Protein AF-A0A925EBB3-F1 (afdb_monomer)

Sequence (100 aa):
MKHITIIVPDGQSNVSTIACIVGAYEIFTRANGYRSQNLAGKQPGKKKLFTIQLAGVSKKAEFDNGLFTVKPQAHISAITKTDLIIIPSLVKDYQKAMKG

Foldseek 3Di:
DAEEEEEDEADQDAVQLVVQSVVVVVVLVVVQVCCQPVVCVVPPDDHGPYDYFYEYQDQWHAHPNNPDIDGGPYHPVVPPDHPYYHYGDGHPPVVRVVVD

Secondary structure (DSSP, 8-state):
-EEEEEEE-SSS--HHHHHHHHHHHHHHHHHHHHHHHHSGGGSTT---SEEEEEEESSS-EEETTTTEEE--SEEGGG----SEEE-----S-HHHHTT-

Nearest PDB structures (foldseek):
  3f5d-assembly1_A  TM=5.821E-01  e=5.750E-03  Bacillus subtilis
  3noo-assembly1_B  TM=6.542E-01  e=1.058E-01  Pseudomonas fluorescens
  6tjv-assembly1_K  TM=1.857E-01  e=8.077E+00  Thermosynechococcus vestitus BP-1
  3ij6-assembly2_D  TM=1.944E-01  e=8.077E+00  Lactobacillus acidophilus

pLDDT: mean 86.39, std 13.8, range [48.22, 98.56]

Radius of gyration: 15.58 Å; Cα contacts (8 Å, |Δi|>4): 166; chains: 1; bounding box: 30×26×50 Å

Structure (mmCIF, N/CA/C/O backbone):
data_AF-A0A925EBB3-F1
#
_entry.id   AF-A0A925EBB3-F1
#
loop_
_atom_site.group_PDB
_atom_site.id
_atom_site.type_symbol
_atom_site.label_atom_id
_atom_site.label_alt_id
_atom_site.label_comp_id
_atom_site.label_asym_id
_atom_site.label_entity_id
_atom_site.label_seq_id
_atom_site.pdbx_PDB_ins_code
_atom_site.Cartn_x
_atom_site.Cartn_y
_atom_site.Cartn_z
_atom_site.occupancy
_atom_site.B_iso_or_equiv
_atom_site.auth_seq_id
_atom_site.auth_comp_id
_atom_site.auth_asym_id
_atom_site.auth_atom_id
_atom_site.pdbx_PDB_model_num
ATOM 1 N N . MET A 1 1 ? -12.868 -0.543 12.834 1.00 86.56 1 MET A N 1
ATOM 2 C CA . MET A 1 1 ? -11.893 0.383 12.218 1.00 86.56 1 MET A CA 1
ATOM 3 C C . MET A 1 1 ? -12.163 0.362 10.731 1.00 86.56 1 MET A C 1
ATOM 5 O O . MET A 1 1 ? -12.501 -0.707 10.235 1.00 86.56 1 MET A O 1
ATOM 9 N N . LYS A 1 2 ? -12.107 1.509 10.061 1.00 94.94 2 LYS A N 1
ATOM 10 C CA . LYS A 1 2 ? -12.287 1.582 8.610 1.00 94.94 2 LYS A CA 1
ATOM 11 C C . LYS A 1 2 ? -11.045 1.020 7.926 1.00 94.94 2 LYS A C 1
ATOM 13 O O . LYS A 1 2 ? -9.935 1.324 8.355 1.00 94.94 2 LYS A O 1
ATOM 18 N N . HIS A 1 3 ? -11.213 0.156 6.938 1.00 97.75 3 HIS A N 1
ATOM 19 C CA . HIS A 1 3 ? -10.093 -0.456 6.229 1.00 97.75 3 HIS A CA 1
ATOM 20 C C . HIS A 1 3 ? -9.752 0.360 4.985 1.00 97.75 3 HIS A C 1
ATOM 22 O O . HIS A 1 3 ? -10.636 0.679 4.196 1.00 97.75 3 HIS A O 1
ATOM 28 N N . ILE A 1 4 ? -8.481 0.721 4.838 1.00 98.38 4 ILE A N 1
ATOM 29 C CA . ILE A 1 4 ? -7.959 1.491 3.712 1.00 98.38 4 ILE A CA 1
ATOM 30 C C . ILE A 1 4 ? -6.902 0.642 3.026 1.00 98.38 4 ILE A C 1
ATOM 32 O O . ILE A 1 4 ? -5.909 0.258 3.651 1.00 98.38 4 ILE A O 1
ATOM 36 N N . THR A 1 5 ? -7.103 0.401 1.737 1.00 98.56 5 THR A N 1
ATOM 37 C CA . THR A 1 5 ? -6.137 -0.294 0.892 1.00 98.56 5 THR A CA 1
ATOM 38 C C . THR A 1 5 ? -5.400 0.714 0.023 1.00 98.56 5 THR A C 1
ATOM 40 O O . THR A 1 5 ? -6.028 1.466 -0.721 1.00 98.56 5 THR A O 1
ATOM 43 N N . ILE A 1 6 ? -4.071 0.720 0.097 1.00 98.12 6 ILE A N 1
ATOM 44 C CA . ILE A 1 6 ? -3.208 1.492 -0.803 1.00 98.12 6 ILE A CA 1
ATOM 45 C C . ILE A 1 6 ? -2.608 0.516 -1.809 1.00 98.12 6 ILE A C 1
ATOM 47 O O . ILE A 1 6 ? -1.937 -0.443 -1.417 1.00 98.12 6 ILE A O 1
ATOM 51 N N . ILE A 1 7 ? -2.867 0.744 -3.095 1.00 96.25 7 ILE A N 1
ATOM 52 C CA . ILE A 1 7 ? -2.385 -0.134 -4.158 1.00 96.25 7 ILE A CA 1
ATOM 53 C C . ILE A 1 7 ? -0.899 0.113 -4.401 1.00 96.25 7 ILE A C 1
ATOM 55 O O . ILE A 1 7 ? -0.466 1.242 -4.629 1.00 96.25 7 ILE A O 1
ATOM 59 N N . VAL A 1 8 ? -0.130 -0.969 -4.365 1.00 95.25 8 VAL A N 1
ATOM 60 C CA . VAL A 1 8 ? 1.258 -1.033 -4.804 1.00 95.25 8 VAL A CA 1
ATOM 61 C C . VAL A 1 8 ? 1.251 -1.690 -6.187 1.00 95.25 8 VAL A C 1
ATOM 63 O O . VAL A 1 8 ? 1.133 -2.917 -6.267 1.00 95.25 8 VAL A O 1
ATOM 66 N N . PRO A 1 9 ? 1.297 -0.899 -7.270 1.00 90.00 9 PRO A N 1
ATOM 67 C CA . PRO A 1 9 ? 1.409 -1.433 -8.621 1.00 90.00 9 PRO A CA 1
ATOM 68 C C . PRO A 1 9 ? 2.732 -2.184 -8.789 1.00 90.00 9 PRO A C 1
ATOM 70 O O . PRO A 1 9 ? 3.751 -1.788 -8.223 1.00 90.00 9 PRO A O 1
ATOM 73 N N . ASP A 1 10 ? 2.699 -3.254 -9.573 1.00 85.56 10 ASP A N 1
ATOM 74 C CA . ASP A 1 10 ? 3.894 -3.855 -10.150 1.00 85.56 10 ASP A CA 1
ATOM 75 C C . ASP A 1 10 ? 3.973 -3.356 -11.597 1.00 85.56 10 ASP A C 1
ATOM 77 O O . ASP A 1 10 ? 2.968 -3.342 -12.292 1.00 85.56 10 ASP A O 1
ATOM 81 N N . GLY A 1 11 ? 5.104 -2.796 -12.022 1.00 77.75 11 GLY A N 1
ATOM 82 C CA . GLY A 1 11 ? 5.197 -2.120 -13.322 1.00 77.75 11 GLY A CA 1
ATOM 83 C C . GLY A 1 11 ? 4.582 -0.707 -13.399 1.00 77.75 11 GLY A C 1
ATOM 84 O O . GLY A 1 11 ? 3.977 -0.188 -12.463 1.00 77.75 11 GLY A O 1
ATOM 85 N N . GLN A 1 12 ? 4.846 -0.026 -14.529 1.00 73.62 12 GLN A N 1
ATOM 86 C CA . GLN A 1 12 ? 4.465 1.374 -14.842 1.00 73.62 12 GLN A CA 1
ATOM 87 C C . GLN A 1 12 ? 4.618 2.389 -13.703 1.00 73.62 12 GLN A C 1
ATOM 89 O O . GLN A 1 12 ? 3.820 3.317 -13.539 1.00 73.62 12 GLN A O 1
ATOM 94 N N . SER A 1 13 ? 5.658 2.216 -12.909 1.00 81.25 13 SER A N 1
ATOM 95 C CA . SER A 1 13 ? 5.840 3.008 -11.713 1.00 81.25 13 SER A CA 1
ATOM 96 C C . SER A 1 13 ? 7.189 3.687 -11.737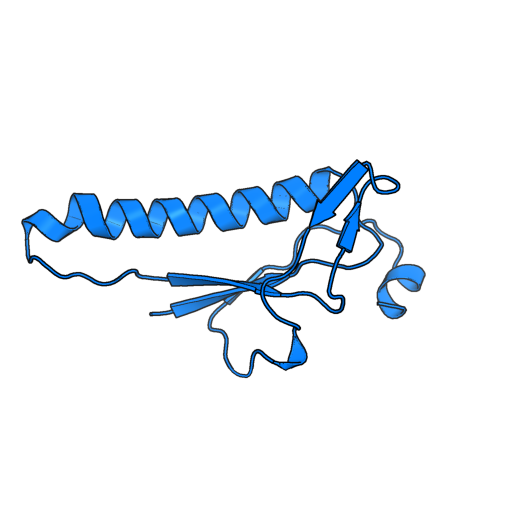 1.00 81.25 13 SER A C 1
ATOM 98 O O . SER A 1 13 ? 8.173 3.150 -12.243 1.00 81.25 13 SER A O 1
ATOM 100 N N . ASN A 1 14 ? 7.218 4.895 -11.198 1.00 86.62 14 ASN A N 1
ATOM 101 C CA . ASN A 1 14 ? 8.428 5.679 -11.025 1.00 86.62 14 ASN A CA 1
ATOM 102 C C . ASN A 1 14 ? 8.522 6.139 -9.566 1.00 86.62 14 ASN A C 1
ATOM 104 O O . ASN A 1 14 ? 7.681 5.804 -8.728 1.00 86.62 14 ASN A O 1
ATOM 108 N N . VAL A 1 15 ? 9.543 6.929 -9.255 1.00 89.12 15 VAL A N 1
ATOM 109 C CA . VAL A 1 15 ? 9.752 7.451 -7.899 1.00 89.12 15 VAL A CA 1
ATOM 110 C C . VAL A 1 15 ? 8.558 8.289 -7.411 1.00 89.12 15 VAL A C 1
ATOM 112 O O . VAL A 1 15 ? 8.215 8.248 -6.230 1.00 89.12 15 VAL A O 1
ATOM 115 N N . SER A 1 16 ? 7.849 8.988 -8.302 1.00 90.62 16 SER A N 1
ATOM 116 C CA . SER A 1 16 ? 6.639 9.737 -7.938 1.00 90.62 16 SER A CA 1
ATOM 117 C C . SER A 1 16 ? 5.490 8.820 -7.503 1.00 90.62 16 SER A C 1
ATOM 119 O O . SER A 1 16 ? 4.762 9.167 -6.574 1.00 90.62 16 SER A O 1
ATOM 121 N N . THR A 1 17 ? 5.354 7.628 -8.095 1.00 91.81 17 THR A N 1
ATOM 122 C CA . THR A 1 17 ? 4.394 6.607 -7.637 1.00 91.81 17 THR A CA 1
ATOM 123 C C . THR A 1 17 ? 4.681 6.193 -6.192 1.00 91.81 17 THR A C 1
ATOM 125 O O . THR A 1 17 ? 3.757 6.114 -5.379 1.00 91.81 17 THR A O 1
ATOM 128 N N . ILE A 1 18 ? 5.959 6.008 -5.837 1.00 93.12 18 ILE A N 1
ATOM 129 C CA . ILE A 1 18 ? 6.373 5.708 -4.456 1.00 93.12 18 ILE A CA 1
ATOM 130 C C . ILE A 1 18 ? 5.972 6.849 -3.521 1.00 93.12 18 ILE A C 1
ATOM 132 O O . ILE A 1 18 ? 5.387 6.600 -2.467 1.00 93.12 18 ILE A O 1
ATOM 136 N N . ALA A 1 19 ? 6.235 8.099 -3.914 1.00 94.38 19 ALA A N 1
ATOM 137 C CA . ALA A 1 19 ? 5.879 9.267 -3.114 1.00 94.38 19 ALA A CA 1
ATOM 138 C C . ALA A 1 19 ? 4.367 9.331 -2.827 1.00 94.38 19 ALA A C 1
ATOM 140 O O . ALA A 1 19 ? 3.973 9.625 -1.699 1.00 94.38 19 ALA A O 1
ATOM 141 N N . CYS A 1 20 ? 3.514 8.981 -3.797 1.00 95.19 20 CYS A N 1
ATOM 142 C CA . CYS A 1 20 ? 2.068 8.878 -3.583 1.00 95.19 20 CYS A CA 1
ATOM 143 C C . CYS A 1 20 ? 1.700 7.803 -2.545 1.00 95.19 20 CYS A C 1
ATOM 145 O O . CYS A 1 20 ? 0.894 8.069 -1.650 1.00 95.19 20 CYS A O 1
ATOM 147 N N . ILE A 1 21 ? 2.290 6.605 -2.645 1.00 96.00 21 ILE A N 1
ATOM 148 C CA . ILE A 1 21 ? 2.036 5.489 -1.715 1.00 96.00 21 ILE A CA 1
ATOM 149 C C . ILE A 1 21 ? 2.449 5.880 -0.292 1.00 96.00 21 ILE A C 1
ATOM 151 O O . ILE A 1 21 ? 1.665 5.737 0.650 1.00 96.00 21 ILE A O 1
ATOM 155 N N . VAL A 1 22 ? 3.670 6.401 -0.141 1.00 96.31 22 VAL A N 1
ATOM 156 C CA . VAL A 1 22 ? 4.236 6.798 1.155 1.00 96.31 22 VAL A CA 1
ATOM 157 C C . VAL A 1 22 ? 3.443 7.953 1.758 1.00 96.31 22 VAL A C 1
ATOM 159 O O . VAL A 1 22 ? 3.053 7.872 2.921 1.00 96.31 22 VAL A O 1
ATOM 162 N N . GLY A 1 23 ? 3.129 8.982 0.967 1.00 97.62 23 GLY A N 1
ATOM 163 C CA . GLY A 1 23 ? 2.363 10.138 1.428 1.00 97.62 23 GLY A CA 1
ATOM 164 C C . GLY A 1 23 ? 0.977 9.753 1.947 1.00 97.62 23 GLY A C 1
ATOM 165 O O . GLY A 1 23 ? 0.587 10.166 3.040 1.00 97.62 23 GLY A O 1
ATOM 166 N N . ALA A 1 24 ? 0.249 8.899 1.218 1.00 97.94 24 ALA A N 1
ATOM 167 C CA . ALA A 1 24 ? -1.049 8.400 1.669 1.00 97.94 24 ALA A CA 1
ATOM 168 C C . ALA A 1 24 ? -0.929 7.598 2.976 1.00 97.94 24 ALA A C 1
ATOM 170 O O . ALA A 1 24 ? -1.668 7.848 3.933 1.00 97.94 24 ALA A O 1
ATOM 171 N N . TYR A 1 25 ? 0.025 6.665 3.044 1.00 97.94 25 TYR A N 1
ATOM 172 C CA . TYR A 1 25 ? 0.254 5.850 4.237 1.00 97.94 25 TYR A CA 1
ATOM 173 C C . TYR A 1 25 ? 0.580 6.708 5.465 1.00 97.94 25 TYR A C 1
ATOM 175 O O . TYR A 1 25 ? 0.025 6.497 6.550 1.00 97.94 25 TYR A O 1
ATOM 183 N N . GLU A 1 26 ? 1.454 7.698 5.295 1.00 97.75 26 GLU A N 1
ATOM 184 C CA . GLU A 1 26 ? 1.886 8.584 6.365 1.00 97.75 26 GLU A CA 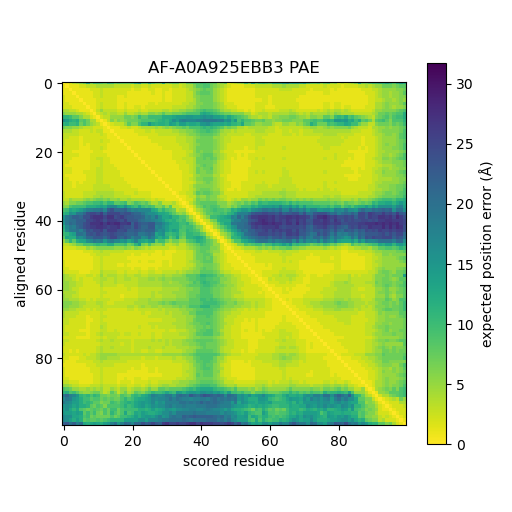1
ATOM 185 C C . GLU A 1 26 ? 0.734 9.447 6.888 1.00 97.75 26 GLU A C 1
ATOM 187 O O . GLU A 1 26 ? 0.534 9.517 8.102 1.00 97.75 26 GLU A O 1
ATOM 192 N N . ILE A 1 27 ? -0.077 10.038 6.002 1.00 97.38 27 ILE A N 1
ATOM 193 C CA . ILE A 1 27 ? -1.227 10.867 6.391 1.00 97.38 27 ILE A CA 1
ATOM 194 C C . ILE A 1 27 ? -2.217 10.069 7.247 1.00 97.38 27 ILE A C 1
ATOM 196 O O . ILE A 1 27 ? -2.581 10.512 8.340 1.00 97.38 27 ILE A O 1
ATOM 200 N N . PHE A 1 28 ? -2.629 8.872 6.812 1.00 96.88 28 PHE A N 1
ATOM 201 C CA . PHE A 1 28 ? -3.580 8.066 7.588 1.00 96.88 28 PHE A CA 1
ATOM 202 C C . PHE A 1 28 ? -2.971 7.524 8.887 1.00 96.88 28 PHE A C 1
ATOM 204 O O . PHE A 1 28 ? -3.666 7.412 9.904 1.00 96.88 28 PHE A O 1
ATOM 211 N N . THR A 1 29 ? -1.669 7.233 8.895 1.00 94.62 29 THR A N 1
ATOM 212 C CA . THR A 1 29 ? -0.953 6.822 10.110 1.00 94.62 29 THR A CA 1
ATOM 213 C C . THR A 1 29 ? -0.900 7.964 11.124 1.00 94.62 29 THR A C 1
ATOM 215 O O . THR A 1 29 ? -1.221 7.763 12.298 1.00 94.62 29 THR A O 1
ATOM 218 N N . ARG A 1 30 ? -0.586 9.185 10.675 1.00 93.44 30 ARG A N 1
ATOM 219 C CA . ARG A 1 30 ? -0.612 10.397 11.504 1.00 93.44 30 ARG A CA 1
ATOM 220 C C . ARG A 1 30 ? -2.022 10.706 12.003 1.00 93.44 30 ARG A C 1
ATOM 222 O O . ARG A 1 30 ? -2.177 11.023 13.177 1.00 93.44 30 ARG A O 1
ATOM 229 N N . ALA A 1 31 ? -3.056 10.533 11.178 1.00 92.50 31 ALA A N 1
ATOM 230 C CA . ALA A 1 31 ? -4.449 10.706 11.596 1.00 92.50 31 ALA A CA 1
ATOM 231 C C . ALA A 1 31 ? -4.849 9.725 12.716 1.00 92.50 31 ALA A C 1
ATOM 233 O O . ALA A 1 31 ? -5.508 10.113 13.685 1.00 92.50 31 ALA A O 1
ATOM 234 N N . ASN A 1 32 ? -4.400 8.467 12.629 1.00 91.69 32 ASN A N 1
ATOM 235 C CA . ASN A 1 32 ? -4.545 7.498 13.717 1.00 91.69 32 ASN A CA 1
ATOM 236 C C . ASN A 1 32 ? -3.834 7.969 14.996 1.00 91.69 32 ASN A C 1
ATOM 238 O O . ASN A 1 32 ? -4.444 7.947 16.065 1.00 91.69 32 ASN A O 1
ATOM 242 N N . GLY A 1 33 ? -2.580 8.423 14.888 1.00 88.56 33 GLY A N 1
ATOM 243 C CA . GLY A 1 33 ? -1.813 8.959 16.018 1.00 88.56 33 GLY A CA 1
ATOM 244 C C . GLY A 1 33 ? -2.497 10.160 16.672 1.00 88.56 33 GLY A C 1
ATOM 245 O O . GLY A 1 33 ? -2.707 10.167 17.883 1.00 88.56 33 GLY A O 1
ATOM 246 N N . TYR A 1 34 ? -2.954 11.118 15.863 1.00 87.00 34 TYR A N 1
ATOM 247 C CA . TYR A 1 34 ? -3.689 12.297 16.316 1.00 87.00 34 TYR A CA 1
ATOM 248 C C . TYR A 1 34 ? -4.961 11.917 17.085 1.00 87.00 34 TYR A C 1
ATOM 250 O O . TYR A 1 34 ? -5.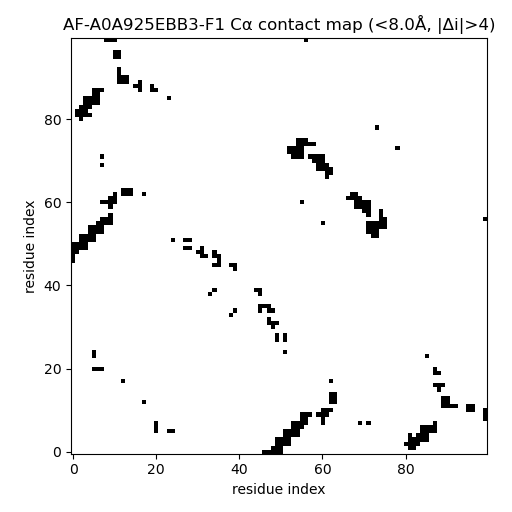212 12.445 18.169 1.00 87.00 34 TYR A O 1
ATOM 258 N N . ARG A 1 35 ? -5.752 10.958 16.576 1.00 81.94 35 ARG A N 1
ATOM 259 C CA . ARG A 1 35 ? -6.950 10.463 17.276 1.00 81.94 35 ARG A CA 1
ATOM 260 C C . ARG A 1 35 ? -6.601 9.842 18.626 1.00 81.94 35 ARG A C 1
ATOM 262 O O . ARG A 1 35 ? -7.323 10.077 19.595 1.00 81.94 35 ARG A O 1
ATOM 269 N N . SER A 1 36 ? -5.545 9.039 18.678 1.00 75.88 36 SER A N 1
ATOM 270 C CA . SER A 1 36 ? -5.134 8.340 19.895 1.00 75.88 36 SER A CA 1
ATOM 271 C C . SER A 1 36 ? -4.484 9.258 20.931 1.00 75.88 36 SER A C 1
ATOM 273 O O . SER A 1 36 ? -4.622 8.979 22.111 1.00 75.88 36 SER A O 1
ATOM 275 N N . GLN A 1 37 ? -3.819 10.345 20.531 1.00 71.62 37 GLN A N 1
ATOM 276 C CA . GLN A 1 37 ? -3.146 11.269 21.456 1.00 71.62 37 GLN A CA 1
ATOM 277 C C . GLN A 1 37 ? -4.056 12.422 21.902 1.00 71.62 37 GLN A C 1
ATOM 279 O O . GLN A 1 37 ? -4.210 12.665 23.095 1.00 71.62 37 GLN A O 1
ATOM 284 N N . ASN A 1 38 ? -4.728 13.099 20.966 1.00 63.62 38 ASN A N 1
ATOM 285 C CA . ASN A 1 38 ? -5.416 14.367 21.252 1.00 63.62 38 ASN A CA 1
ATOM 286 C C . ASN A 1 38 ? -6.887 14.204 21.660 1.00 63.62 38 ASN A C 1
ATOM 288 O O . ASN A 1 38 ? -7.488 15.116 22.219 1.00 63.62 38 ASN A O 1
ATOM 292 N N . LEU A 1 39 ? -7.495 13.040 21.402 1.00 57.72 39 LEU A N 1
ATOM 293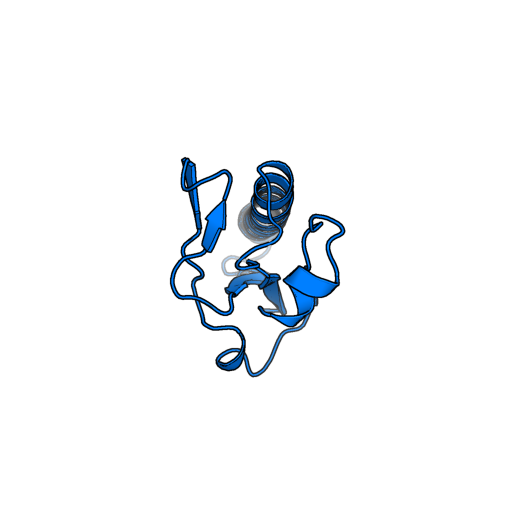 C CA . LEU A 1 39 ? -8.899 12.765 21.748 1.00 57.72 39 LEU A CA 1
ATOM 294 C C . LEU A 1 39 ? -9.045 11.691 22.840 1.00 57.72 39 LEU A C 1
ATOM 296 O O . LEU A 1 39 ? -10.173 11.404 23.256 1.00 57.72 39 LEU A O 1
ATOM 300 N N . ALA A 1 40 ? -7.927 11.128 23.319 1.00 51.22 40 ALA A N 1
ATOM 301 C CA . ALA A 1 40 ? -7.877 10.162 24.421 1.00 51.22 40 ALA A CA 1
ATOM 302 C C . ALA A 1 40 ? -7.922 10.809 25.812 1.00 51.22 40 ALA A C 1
ATOM 304 O O . ALA A 1 40 ? -8.337 10.145 26.756 1.00 51.22 40 ALA A O 1
ATOM 305 N N . GLY A 1 41 ? -7.638 12.113 25.931 1.00 48.22 41 GLY A N 1
ATOM 306 C CA . GLY A 1 41 ? -7.832 12.866 27.179 1.00 48.22 41 GLY A CA 1
ATOM 307 C C . GLY A 1 41 ? -9.288 12.924 27.665 1.00 48.22 41 GLY A C 1
ATOM 308 O O . GLY A 1 41 ? -9.542 13.362 28.778 1.00 48.22 41 GLY A O 1
ATOM 309 N N . LYS A 1 42 ? -10.256 12.471 26.851 1.00 53.59 42 LYS A N 1
ATOM 310 C CA . LYS A 1 42 ? -11.668 12.368 27.252 1.00 53.59 42 LYS A CA 1
ATOM 311 C C . LYS A 1 42 ? -12.107 10.948 27.616 1.00 53.59 42 LYS A C 1
ATOM 313 O O . LYS A 1 42 ? -13.068 10.828 28.361 1.00 53.59 42 LYS A O 1
ATOM 318 N N . GLN A 1 43 ? -11.443 9.900 27.110 1.00 51.50 43 GLN A N 1
ATOM 319 C CA . GLN A 1 43 ? -11.700 8.489 27.450 1.00 51.50 43 GLN A CA 1
ATOM 320 C C . GLN A 1 43 ? -10.472 7.627 27.072 1.00 51.50 43 GLN A C 1
ATOM 322 O O . GLN A 1 43 ? -10.156 7.541 25.876 1.00 51.50 43 GLN A O 1
ATOM 327 N N . PRO A 1 44 ? -9.792 6.967 28.028 1.00 50.34 44 PRO A N 1
ATOM 328 C CA . PRO A 1 44 ? -8.723 6.019 27.717 1.00 50.34 44 PRO A CA 1
ATOM 329 C C . PRO A 1 44 ? -9.286 4.841 26.903 1.00 50.34 44 PRO A C 1
ATOM 331 O O . PRO A 1 44 ? -10.301 4.254 27.267 1.00 50.34 44 PRO A O 1
ATOM 334 N N . GLY A 1 45 ? -8.651 4.512 25.769 1.00 55.81 45 GLY A N 1
ATOM 335 C CA . GLY A 1 45 ? -9.002 3.329 24.963 1.00 55.81 45 GLY A CA 1
ATOM 336 C C . GLY A 1 45 ? -9.610 3.571 23.573 1.00 55.81 45 GLY A C 1
ATOM 337 O O . GLY A 1 45 ? -10.058 2.614 22.937 1.00 55.81 45 GLY A O 1
ATOM 338 N N . LYS A 1 46 ? -9.621 4.802 23.036 1.00 59.91 46 LYS A N 1
ATOM 339 C CA . LYS A 1 46 ? -10.074 5.018 21.646 1.00 59.91 46 LYS A CA 1
ATOM 340 C C . LYS A 1 46 ? -9.125 4.349 20.641 1.00 59.91 46 LYS A C 1
ATOM 342 O O . LYS A 1 46 ? -8.024 4.828 20.373 1.00 59.91 46 LYS A O 1
ATOM 347 N N . LYS A 1 47 ? -9.598 3.228 20.085 1.00 69.81 47 LYS A N 1
ATOM 348 C CA . LYS A 1 47 ? -8.952 2.425 19.034 1.00 69.81 47 LYS A CA 1
ATOM 349 C C . LYS A 1 47 ? -8.656 3.277 17.786 1.00 69.81 47 LYS A C 1
ATOM 351 O O . LYS A 1 47 ? -9.366 4.248 17.516 1.00 69.81 47 LYS A O 1
ATOM 356 N N . LYS A 1 48 ? -7.621 2.887 17.027 1.00 80.88 48 LYS A N 1
ATOM 357 C CA . LYS A 1 48 ? -7.250 3.484 15.727 1.00 80.88 48 LYS A CA 1
ATOM 358 C C . LYS A 1 48 ? -8.497 3.645 14.838 1.00 80.88 48 LYS A C 1
ATOM 360 O O . LYS A 1 48 ? -9.385 2.795 14.857 1.00 80.88 48 LYS A O 1
ATOM 365 N N . LEU A 1 49 ? -8.582 4.726 14.063 1.00 87.88 49 LEU A N 1
ATOM 366 C CA . LEU A 1 49 ? -9.695 4.941 13.126 1.00 87.88 49 LEU A CA 1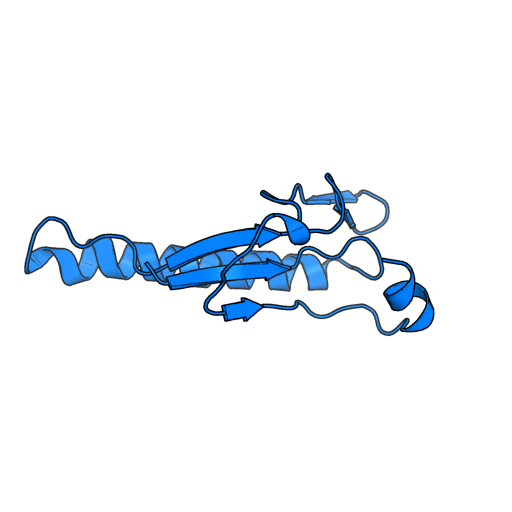
ATOM 367 C C . LEU A 1 49 ? -9.578 4.007 11.926 1.00 87.88 49 LEU A C 1
ATOM 369 O O . LEU A 1 49 ? -10.573 3.412 11.503 1.00 87.88 49 LEU A O 1
ATOM 373 N N . PHE A 1 50 ? -8.350 3.862 11.433 1.00 95.19 50 PHE A N 1
ATOM 374 C CA . PHE A 1 50 ? -8.042 3.211 10.174 1.00 95.19 50 PHE A CA 1
ATOM 375 C C . PHE A 1 50 ? -7.136 1.997 10.376 1.00 95.19 50 PHE A C 1
ATOM 377 O O . PHE A 1 50 ? -6.138 2.069 11.097 1.00 95.19 50 PHE A O 1
ATOM 384 N N . THR A 1 51 ? -7.454 0.907 9.687 1.00 95.62 51 THR A N 1
ATOM 385 C CA . THR A 1 51 ? -6.486 -0.137 9.344 1.00 95.62 51 THR A CA 1
ATOM 386 C C . THR A 1 51 ? -5.970 0.191 7.951 1.00 95.62 51 THR A C 1
ATOM 388 O O . THR A 1 51 ? -6.757 0.196 7.012 1.00 95.62 51 THR A O 1
ATOM 391 N N . ILE A 1 52 ? -4.681 0.497 7.829 1.00 97.62 52 ILE A N 1
ATOM 392 C CA . ILE A 1 52 ? -4.047 0.893 6.566 1.00 97.62 52 ILE A CA 1
ATOM 393 C C . ILE A 1 52 ? -3.229 -0.299 6.084 1.00 97.62 52 ILE A C 1
ATOM 395 O O . ILE A 1 52 ? -2.411 -0.814 6.849 1.00 97.62 52 ILE A O 1
ATOM 399 N N . GLN A 1 53 ? -3.465 -0.750 4.856 1.00 97.88 53 GLN A N 1
ATOM 400 C CA . GLN A 1 53 ? -2.813 -1.930 4.301 1.00 97.88 53 GLN A CA 1
ATOM 401 C C . GLN A 1 53 ? -2.329 -1.663 2.877 1.00 97.88 53 GLN A C 1
ATOM 403 O O . GLN A 1 53 ? -3.094 -1.218 2.024 1.00 97.88 53 GLN A O 1
ATOM 408 N N . LEU A 1 54 ? -1.056 -1.954 2.620 1.00 98.00 54 LEU A N 1
ATOM 409 C CA . LEU A 1 54 ? -0.489 -1.933 1.274 1.00 98.00 54 LEU A CA 1
ATOM 410 C C . LEU A 1 54 ? -0.790 -3.264 0.586 1.00 98.00 54 LEU A C 1
ATOM 412 O O . LEU A 1 54 ? -0.428 -4.322 1.112 1.00 98.00 54 LEU A O 1
ATOM 416 N N . ALA A 1 55 ? -1.413 -3.211 -0.588 1.00 97.94 55 ALA A N 1
ATOM 417 C CA . ALA A 1 55 ? -1.787 -4.390 -1.359 1.00 97.94 55 ALA A CA 1
ATOM 418 C C . ALA A 1 55 ? -1.230 -4.324 -2.776 1.00 97.94 55 ALA A C 1
ATOM 420 O O . ALA A 1 55 ? -1.334 -3.290 -3.425 1.00 97.94 55 ALA A O 1
ATOM 421 N N . GLY A 1 56 ? -0.667 -5.424 -3.262 1.00 9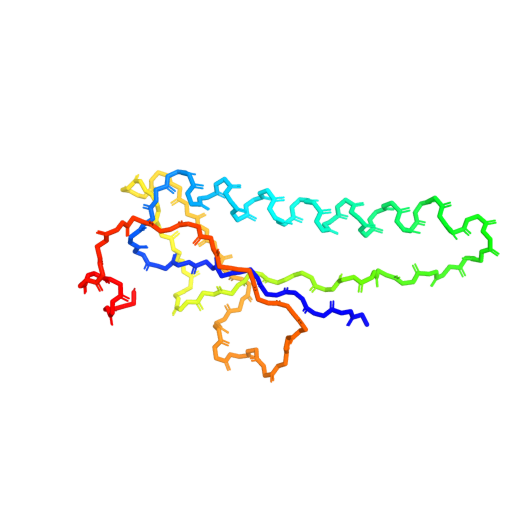5.19 56 GLY A N 1
ATOM 422 C CA . GLY A 1 56 ? -0.135 -5.515 -4.622 1.00 95.19 56 GLY A CA 1
ATOM 423 C C . GLY A 1 56 ? -0.516 -6.825 -5.297 1.00 95.19 56 GLY A C 1
ATOM 424 O O . GLY A 1 56 ? -1.109 -7.707 -4.674 1.00 95.19 56 GLY A O 1
ATOM 425 N N . VAL A 1 57 ? -0.173 -6.948 -6.576 1.00 89.81 57 VAL A N 1
ATOM 426 C CA . VAL A 1 57 ? -0.324 -8.191 -7.360 1.00 89.81 57 VAL A CA 1
ATOM 427 C C . VAL A 1 57 ? 0.907 -9.100 -7.260 1.00 89.81 57 VAL A C 1
ATOM 429 O O . VAL A 1 57 ? 0.833 -10.292 -7.538 1.00 89.81 57 VAL A O 1
ATOM 432 N N . SER A 1 58 ? 2.019 -8.560 -6.756 1.00 92.00 58 SER A N 1
ATOM 433 C CA . SER A 1 58 ? 3.290 -9.264 -6.590 1.00 92.00 58 SER A CA 1
ATOM 434 C C . SER A 1 58 ? 3.800 -9.191 -5.156 1.00 92.00 58 SER A C 1
ATOM 436 O O . SER A 1 58 ? 3.469 -8.287 -4.390 1.00 92.00 58 SER A O 1
ATOM 438 N N . LYS A 1 59 ? 4.652 -10.151 -4.771 1.00 92.75 59 LYS A N 1
ATOM 439 C CA . LYS A 1 59 ? 5.298 -10.167 -3.439 1.00 92.75 59 LYS A CA 1
ATOM 440 C C . LYS A 1 59 ? 6.272 -9.002 -3.239 1.00 92.75 59 LYS A C 1
ATOM 442 O O . LYS A 1 59 ? 6.573 -8.629 -2.105 1.00 92.75 59 LYS A O 1
ATOM 447 N N . LYS A 1 60 ? 6.810 -8.480 -4.337 1.00 93.12 60 LYS A N 1
ATOM 448 C CA . LYS A 1 60 ? 7.712 -7.336 -4.407 1.00 93.12 60 LYS A CA 1
ATOM 449 C C . LYS A 1 60 ? 7.335 -6.548 -5.653 1.00 93.12 60 LYS A C 1
ATOM 451 O O . LYS A 1 60 ? 7.089 -7.170 -6.677 1.00 93.12 60 LYS A O 1
ATOM 456 N N . ALA A 1 61 ? 7.302 -5.231 -5.535 1.00 91.62 61 ALA A N 1
ATOM 457 C CA . ALA A 1 61 ? 7.203 -4.320 -6.661 1.00 91.62 61 ALA A CA 1
ATOM 458 C C . ALA A 1 61 ? 8.495 -3.508 -6.719 1.00 91.62 61 ALA A C 1
ATOM 460 O O . ALA A 1 61 ? 8.908 -2.922 -5.710 1.00 91.62 61 ALA A O 1
ATOM 461 N N . GLU A 1 62 ? 9.139 -3.516 -7.877 1.00 91.00 62 GLU A N 1
ATOM 462 C CA . GLU A 1 62 ? 10.381 -2.792 -8.125 1.00 91.00 62 GLU A CA 1
ATOM 463 C C . GLU A 1 62 ? 10.096 -1.492 -8.873 1.00 91.00 62 GLU A C 1
ATOM 465 O O . GLU A 1 62 ? 9.254 -1.423 -9.767 1.00 91.00 62 GLU A O 1
ATOM 470 N N . PHE A 1 63 ? 10.813 -0.444 -8.489 1.00 89.00 63 PHE A N 1
ATOM 471 C CA . PHE A 1 63 ? 10.666 0.896 -9.035 1.00 89.00 63 PHE A CA 1
ATOM 472 C C . PHE A 1 63 ? 12.044 1.412 -9.428 1.00 89.00 63 PHE A C 1
ATOM 474 O O . PHE A 1 63 ? 13.029 1.111 -8.751 1.00 89.00 63 PHE A O 1
ATOM 481 N N . ASP A 1 64 ? 12.090 2.205 -10.500 1.00 87.50 64 ASP A N 1
ATOM 482 C CA . ASP A 1 64 ? 13.317 2.842 -10.992 1.00 87.50 64 ASP A CA 1
ATOM 483 C C . ASP A 1 64 ? 14.471 1.833 -11.163 1.00 87.50 64 ASP A C 1
ATOM 485 O O . ASP A 1 64 ? 15.504 1.899 -10.504 1.00 87.50 64 ASP A O 1
ATOM 489 N N .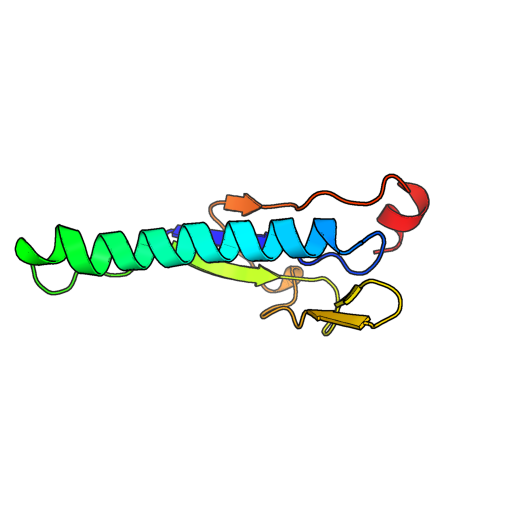 ASN A 1 65 ? 14.237 0.816 -12.000 1.00 84.81 65 ASN A N 1
ATOM 490 C CA . ASN A 1 65 ? 15.176 -0.280 -12.277 1.00 84.81 65 ASN A CA 1
ATOM 491 C C . ASN A 1 65 ? 15.709 -0.997 -11.019 1.00 84.81 65 ASN A C 1
ATOM 493 O O . ASN A 1 65 ? 16.873 -1.392 -10.967 1.00 84.81 65 ASN A O 1
ATOM 497 N N . GLY A 1 66 ? 14.857 -1.164 -10.004 1.00 87.31 66 GLY A N 1
ATOM 498 C CA . GLY A 1 66 ? 15.201 -1.879 -8.774 1.00 87.31 66 GLY A CA 1
ATOM 499 C C . GLY A 1 66 ? 15.888 -1.016 -7.714 1.00 87.31 66 GLY A C 1
ATOM 500 O O . GLY A 1 66 ? 16.189 -1.527 -6.637 1.00 87.31 66 GLY A O 1
ATOM 501 N N . LEU A 1 67 ? 16.087 0.286 -7.965 1.00 90.88 67 LEU A N 1
ATOM 502 C CA . LEU A 1 67 ? 16.625 1.214 -6.966 1.00 90.88 67 LEU A CA 1
ATOM 503 C C . LEU A 1 67 ? 15.751 1.253 -5.706 1.00 90.88 67 LEU A C 1
ATOM 505 O O . LEU A 1 67 ? 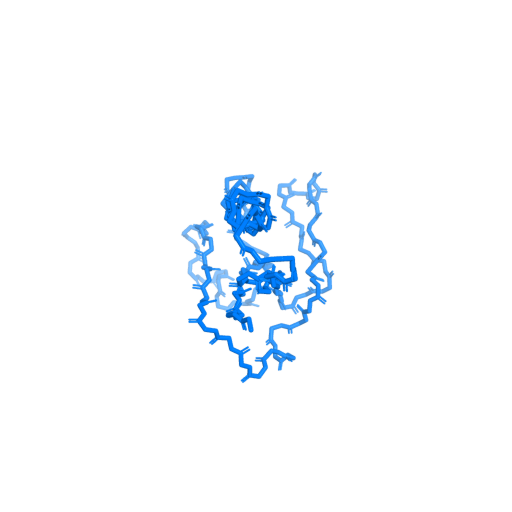16.263 1.348 -4.589 1.00 90.88 67 LEU A O 1
ATOM 509 N N . PHE A 1 68 ? 14.433 1.132 -5.879 1.00 92.44 68 PHE A N 1
ATOM 510 C CA . PHE A 1 68 ? 13.496 0.987 -4.774 1.00 92.44 68 PHE A CA 1
ATOM 511 C C . PHE A 1 68 ? 12.666 -0.282 -4.917 1.00 92.44 68 PHE A C 1
ATOM 513 O O . PHE A 1 68 ? 12.271 -0.692 -6.009 1.00 92.44 68 PHE A O 1
ATOM 520 N N . THR A 1 69 ? 12.331 -0.880 -3.776 1.00 92.81 69 THR A N 1
ATOM 521 C CA . THR A 1 69 ? 11.430 -2.029 -3.715 1.00 92.81 69 THR A CA 1
ATOM 522 C C . THR A 1 69 ? 10.408 -1.824 -2.615 1.00 92.81 69 THR A C 1
ATOM 524 O O . THR A 1 69 ? 10.760 -1.615 -1.453 1.00 92.81 69 THR A O 1
ATOM 527 N N . VAL A 1 70 ? 9.135 -1.968 -2.963 1.00 93.88 70 VAL A N 1
ATOM 528 C CA . VAL A 1 70 ? 8.051 -2.050 -1.986 1.00 93.88 70 VAL A CA 1
ATOM 529 C C . VAL A 1 70 ? 7.648 -3.510 -1.840 1.00 93.88 70 VAL A C 1
ATOM 531 O O . VAL A 1 70 ? 7.484 -4.229 -2.823 1.00 93.88 70 VAL A O 1
ATOM 534 N N . LYS A 1 71 ? 7.488 -3.960 -0.595 1.00 95.94 71 LYS A N 1
ATOM 535 C CA . LYS A 1 71 ? 6.929 -5.275 -0.267 1.00 95.94 71 LYS A CA 1
ATOM 536 C C . LYS A 1 71 ? 5.494 -5.075 0.219 1.00 95.94 71 LYS A C 1
ATOM 538 O O . LYS A 1 71 ? 5.323 -4.626 1.355 1.00 95.94 71 LYS A O 1
ATOM 543 N N . PRO A 1 72 ? 4.472 -5.349 -0.611 1.00 95.94 72 PRO A N 1
ATOM 544 C CA . PRO A 1 72 ? 3.088 -5.239 -0.174 1.00 95.94 72 PRO A CA 1
ATOM 545 C C . PRO A 1 72 ? 2.818 -6.162 1.017 1.00 95.94 72 PRO A C 1
ATOM 547 O O . PRO A 1 72 ? 3.394 -7.244 1.129 1.00 95.94 72 PRO A O 1
ATOM 550 N N . GLN A 1 73 ? 1.925 -5.742 1.911 1.00 97.75 73 GLN A N 1
ATOM 551 C CA . GLN A 1 73 ? 1.559 -6.519 3.099 1.00 97.75 73 GLN A CA 1
ATOM 552 C C . GLN A 1 73 ? 0.584 -7.653 2.768 1.00 97.75 73 GLN A C 1
ATOM 554 O O . GLN A 1 73 ? 0.482 -8.614 3.526 1.00 97.75 73 GLN A O 1
ATOM 559 N N . ALA A 1 74 ? -0.154 -7.533 1.663 1.00 97.12 74 ALA A N 1
ATOM 560 C CA . ALA A 1 74 ? -1.052 -8.566 1.171 1.00 97.12 74 ALA A CA 1
ATOM 561 C C . ALA A 1 74 ? -1.115 -8.575 -0.356 1.00 97.12 74 ALA A C 1
ATOM 563 O O . ALA A 1 74 ? -0.911 -7.554 -1.015 1.00 97.12 74 ALA A O 1
ATOM 564 N N . HIS A 1 75 ? -1.455 -9.739 -0.905 1.00 96.88 75 HIS A N 1
ATOM 565 C CA . HIS A 1 75 ? -1.921 -9.815 -2.280 1.00 96.88 75 HIS A CA 1
ATOM 566 C C . HIS A 1 75 ? -3.326 -9.202 -2.370 1.00 96.88 75 HIS A C 1
ATOM 568 O O . HIS A 1 75 ? -4.147 -9.426 -1.478 1.00 96.88 75 HIS A O 1
ATOM 574 N N . ILE A 1 76 ? -3.625 -8.455 -3.434 1.00 95.00 76 ILE A N 1
ATOM 575 C CA . ILE A 1 76 ? -4.900 -7.733 -3.568 1.00 95.00 76 ILE A CA 1
ATOM 576 C C . ILE A 1 76 ? -6.123 -8.658 -3.474 1.00 95.00 76 ILE A C 1
ATOM 578 O O . ILE A 1 76 ? -7.103 -8.312 -2.823 1.00 95.00 76 ILE A O 1
ATOM 582 N N . SER A 1 77 ? -6.039 -9.876 -4.021 1.00 95.31 77 SER A N 1
ATOM 583 C CA . SER A 1 77 ? -7.132 -10.860 -3.947 1.00 95.31 77 SER A CA 1
ATOM 584 C C . SER A 1 77 ? -7.413 -11.391 -2.535 1.00 95.31 77 SER A C 1
ATOM 586 O O . SER A 1 77 ? -8.479 -11.954 -2.304 1.00 95.31 77 SER A O 1
ATOM 588 N N . ALA A 1 78 ? -6.491 -11.217 -1.582 1.00 97.25 78 ALA A N 1
ATOM 589 C CA . ALA A 1 78 ? -6.696 -11.618 -0.191 1.00 97.25 78 ALA A CA 1
ATOM 590 C C . ALA A 1 78 ? -7.524 -10.592 0.606 1.00 97.25 78 ALA A C 1
ATOM 592 O O . ALA A 1 78 ? -7.932 -10.868 1.735 1.00 97.25 78 ALA A O 1
ATOM 593 N N . ILE A 1 79 ? -7.775 -9.404 0.043 1.00 97.00 79 ILE A N 1
ATOM 594 C CA . ILE A 1 79 ? -8.557 -8.346 0.683 1.00 97.00 79 ILE A CA 1
ATOM 595 C C . ILE A 1 79 ? -10.010 -8.468 0.231 1.00 97.00 79 ILE A C 1
ATOM 597 O O . ILE A 1 79 ? -10.396 -8.004 -0.836 1.00 97.00 79 ILE A O 1
ATOM 601 N N . THR A 1 80 ? -10.837 -9.081 1.074 1.00 96.00 80 THR A N 1
ATOM 602 C CA . THR A 1 80 ? -12.263 -9.314 0.785 1.00 96.00 80 THR A CA 1
ATOM 603 C C . THR A 1 80 ? -13.158 -8.119 1.109 1.00 96.00 80 THR A C 1
ATOM 605 O O . THR A 1 80 ? -14.300 -8.056 0.658 1.00 96.00 80 THR A O 1
ATOM 608 N N . LYS A 1 81 ? -12.665 -7.164 1.906 1.00 96.75 81 LYS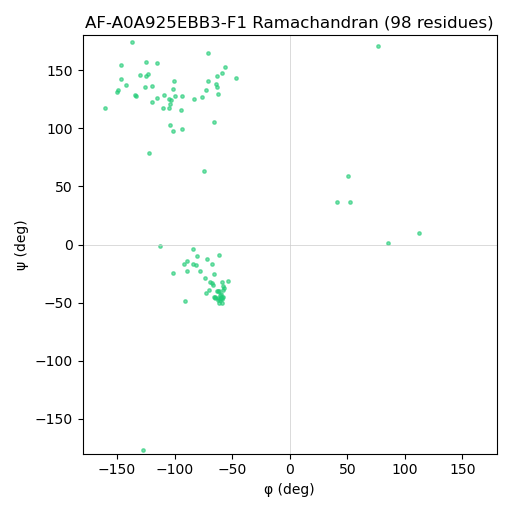 A N 1
ATOM 609 C CA . LYS A 1 81 ? -13.405 -5.965 2.306 1.00 96.75 81 LYS A CA 1
ATOM 610 C C . LYS A 1 81 ? -12.458 -4.800 2.537 1.00 96.75 81 LYS A C 1
ATOM 612 O O . LYS A 1 81 ? -11.507 -4.926 3.300 1.00 96.75 81 LYS A O 1
ATOM 617 N N . THR A 1 82 ? -12.786 -3.657 1.948 1.00 97.94 82 THR A N 1
ATOM 618 C CA . THR A 1 82 ? -12.103 -2.385 2.177 1.00 97.94 82 THR A CA 1
ATOM 619 C C . THR A 1 82 ? -13.109 -1.237 2.083 1.00 97.94 82 THR A C 1
ATOM 621 O O . THR A 1 82 ? -14.053 -1.312 1.302 1.00 97.94 82 THR A O 1
ATOM 624 N N . ASP A 1 83 ? -12.970 -0.214 2.928 1.00 98.44 83 ASP A N 1
ATOM 625 C CA . ASP A 1 83 ? -13.861 0.955 2.944 1.00 98.44 83 ASP A CA 1
ATOM 626 C C . ASP A 1 83 ? -13.368 2.065 1.992 1.00 98.44 83 ASP A C 1
ATOM 628 O O . ASP A 1 83 ? -14.162 2.910 1.583 1.00 98.44 83 ASP A O 1
ATOM 632 N N . LEU A 1 84 ? -12.071 2.085 1.658 1.00 98.19 84 LEU A N 1
ATOM 633 C CA . LEU A 1 84 ? -11.456 3.038 0.729 1.00 98.19 84 LEU A CA 1
ATOM 634 C C . LEU A 1 84 ? -10.271 2.391 0.002 1.00 98.19 84 LEU A C 1
ATOM 636 O O . LEU A 1 84 ? -9.389 1.816 0.640 1.00 98.19 84 LEU A O 1
ATOM 640 N N . ILE A 1 85 ? -10.219 2.560 -1.320 1.00 97.94 85 ILE A N 1
ATOM 641 C CA . ILE A 1 85 ? -9.084 2.160 -2.159 1.00 97.94 85 ILE A CA 1
ATOM 642 C C . ILE A 1 85 ? -8.372 3.418 -2.649 1.00 97.94 85 ILE A C 1
ATOM 644 O O . ILE A 1 85 ? -9.003 4.313 -3.208 1.00 97.94 85 ILE A O 1
ATOM 648 N N . ILE A 1 86 ? -7.056 3.476 -2.453 1.00 97.44 86 ILE A N 1
ATOM 649 C CA . ILE A 1 86 ? -6.188 4.544 -2.949 1.00 97.44 86 ILE A CA 1
ATOM 650 C C . ILE A 1 86 ? -5.312 3.966 -4.052 1.00 97.44 86 ILE A C 1
ATOM 652 O O . ILE A 1 86 ? -4.504 3.067 -3.809 1.00 97.44 86 ILE A O 1
ATOM 656 N N . ILE A 1 87 ? -5.478 4.501 -5.257 1.00 94.19 87 ILE A N 1
ATOM 657 C CA . ILE A 1 87 ? -4.708 4.124 -6.440 1.00 94.19 87 ILE A CA 1
ATOM 658 C C . ILE A 1 87 ? -3.700 5.252 -6.697 1.00 94.19 87 ILE A C 1
ATOM 660 O O . ILE A 1 87 ? -4.128 6.391 -6.907 1.00 94.19 87 ILE A O 1
ATOM 664 N N . PRO A 1 88 ? -2.382 4.992 -6.626 1.00 92.56 88 PRO A N 1
ATOM 665 C CA . PRO A 1 88 ? -1.382 6.017 -6.888 1.00 92.56 88 PRO A CA 1
ATOM 666 C C . PRO A 1 88 ? -1.347 6.380 -8.377 1.00 92.56 88 PRO A C 1
ATOM 668 O O . PRO A 1 88 ? -1.854 5.652 -9.230 1.00 92.56 88 PRO A O 1
ATOM 671 N N . SER A 1 89 ? -0.705 7.503 -8.694 1.00 88.25 89 SER A N 1
ATOM 672 C CA . SER A 1 89 ? -0.443 7.863 -10.087 1.00 88.25 89 SER A CA 1
ATOM 673 C C . SER A 1 89 ? 0.494 6.845 -10.750 1.00 88.25 89 SER A C 1
ATOM 675 O O . SER A 1 89 ? 1.490 6.428 -10.150 1.00 88.25 89 SER A O 1
ATOM 677 N N . LEU A 1 90 ? 0.185 6.481 -11.995 1.00 83.62 90 LEU A N 1
ATOM 678 C CA . LEU A 1 90 ? 0.941 5.537 -12.822 1.00 83.62 90 LEU A CA 1
ATOM 679 C C . LEU A 1 90 ? 1.536 6.250 -14.042 1.00 83.62 90 LEU A C 1
ATOM 681 O O . LEU A 1 90 ? 1.018 7.272 -14.503 1.00 83.62 90 LEU A O 1
ATOM 685 N N . VAL A 1 91 ? 2.609 5.689 -14.601 1.00 78.25 91 VAL A N 1
ATOM 686 C CA . VAL A 1 91 ? 3.114 6.086 -15.922 1.00 78.25 91 VAL A CA 1
ATOM 687 C C . VAL A 1 91 ? 2.044 5.758 -16.968 1.00 78.25 91 VAL A C 1
ATOM 689 O O . VAL A 1 91 ? 1.448 4.689 -16.922 1.00 78.25 91 VAL A O 1
ATOM 692 N N . LYS A 1 92 ? 1.778 6.676 -17.906 1.00 67.44 92 LYS A N 1
ATOM 693 C CA . LYS A 1 92 ? 0.719 6.543 -18.925 1.00 67.44 92 LYS A CA 1
ATOM 694 C C . LYS A 1 92 ? 1.088 5.544 -20.035 1.00 67.44 92 LYS A C 1
ATOM 696 O O . LYS A 1 92 ? 1.204 5.933 -21.192 1.00 67.44 92 LYS A O 1
ATOM 701 N N . ASP A 1 93 ? 1.265 4.271 -19.701 1.00 73.25 93 ASP A N 1
ATOM 702 C CA . ASP A 1 93 ? 1.388 3.190 -20.682 1.00 73.25 93 ASP A CA 1
ATOM 703 C C . ASP A 1 93 ? 0.307 2.135 -20.431 1.00 73.25 93 ASP A C 1
ATOM 705 O O . ASP A 1 93 ? 0.541 1.065 -19.873 1.00 73.25 93 ASP A O 1
ATOM 709 N N . TYR A 1 94 ? -0.912 2.445 -20.875 1.00 69.81 94 TYR A N 1
ATOM 710 C CA . TYR A 1 94 ? -2.086 1.594 -20.678 1.00 69.81 94 TYR A CA 1
ATOM 711 C C . TYR A 1 94 ? -1.891 0.150 -21.166 1.00 69.81 94 TYR A C 1
ATOM 713 O O . TYR A 1 94 ? -2.454 -0.771 -20.579 1.00 69.81 94 TYR A O 1
ATOM 721 N N . GLN A 1 95 ? -1.079 -0.068 -22.207 1.00 72.56 95 GLN A N 1
ATOM 722 C CA . GLN A 1 95 ? -0.781 -1.415 -22.702 1.00 72.56 95 GLN A CA 1
ATOM 723 C C . GLN A 1 95 ? 0.084 -2.193 -21.716 1.00 72.56 95 GLN A C 1
ATOM 725 O O . GLN A 1 95 ? -0.142 -3.382 -21.487 1.00 72.56 95 GLN A O 1
ATOM 730 N N . LYS A 1 96 ? 1.054 -1.521 -21.097 1.00 68.81 96 LYS A N 1
ATOM 731 C CA . LYS A 1 96 ? 1.829 -2.090 -19.998 1.00 68.81 96 LYS A CA 1
ATOM 732 C C . LYS A 1 96 ? 0.961 -2.291 -18.750 1.00 68.81 96 LYS A C 1
ATOM 734 O O . LYS A 1 96 ? 1.144 -3.294 -18.080 1.00 68.81 96 LYS A O 1
ATOM 739 N N . ALA A 1 97 ? -0.034 -1.432 -18.507 1.00 64.88 97 ALA A N 1
ATOM 740 C CA . ALA A 1 97 ? -0.969 -1.551 -17.377 1.00 64.88 97 ALA A CA 1
ATOM 741 C C . ALA A 1 97 ? -1.830 -2.782 -17.359 1.00 64.88 97 ALA A C 1
ATOM 743 O O . ALA A 1 97 ? -2.077 -3.353 -16.302 1.00 64.88 97 ALA A O 1
ATOM 744 N N . MET A 1 98 ? -2.310 -3.185 -18.526 1.00 67.12 98 MET A N 1
ATOM 745 C CA . MET A 1 98 ? -3.166 -4.358 -18.592 1.00 67.12 98 MET A CA 1
ATOM 746 C C . MET A 1 98 ? -2.402 -5.663 -18.355 1.00 67.12 98 MET A C 1
ATOM 748 O O . MET A 1 98 ? -3.033 -6.697 -18.161 1.00 67.12 98 MET A O 1
ATOM 752 N N . LYS A 1 99 ? -1.064 -5.637 -18.375 1.00 67.12 99 LYS A N 1
ATOM 753 C CA . LYS A 1 99 ? -0.235 -6.826 -18.150 1.00 67.12 99 LYS A CA 1
ATOM 754 C C . LYS A 1 99 ? 0.002 -7.130 -16.666 1.00 67.12 99 LYS A C 1
ATOM 756 O O . LYS A 1 99 ? 0.567 -8.183 -16.383 1.00 67.12 99 LYS A O 1
ATOM 761 N N . GLY A 1 100 ? -0.482 -6.270 -15.764 1.00 53.50 100 GLY A N 1
ATOM 762 C CA . GLY A 1 100 ? -0.168 -6.300 -14.334 1.00 53.50 100 GLY A CA 1
ATOM 763 C C . GLY A 1 100 ? 1.097 -5.512 -14.082 1.00 53.50 100 GLY A C 1
ATOM 764 O O . GLY A 1 100 ? 2.035 -6.126 -13.535 1.00 53.50 100 GLY A O 1
#

Solvent-accessible surface area (backbone atoms only — not comparable to full-atom values): 5744 Å² total; per-residue (Å²): 107,50,33,35,36,38,48,46,68,37,57,58,47,43,71,66,26,51,52,44,48,51,52,53,53,48,53,56,50,49,51,26,49,48,50,47,62,74,58,25,87,81,45,87,79,61,70,59,56,60,46,78,44,42,24,10,90,43,77,58,23,58,26,64,93,59,78,40,74,48,67,39,80,39,52,50,87,74,60,89,75,67,76,42,80,45,77,50,67,62,56,95,44,68,76,61,57,75,74,81

Mean predicted aligned error: 6.07 Å